Protein AF-A0A8S3IFK7-F1 (afdb_monomer_lite)

InterPro domains:
  IPR040382 Nucleolar protein 10/Enp2 [PTHR14927] (2-93)
  IPR056551 Nucleolar protein 10-like, N-terminal domain [PF23098] (2-93)

Foldseek 3Di:
DDDDDDPVDDPVVVVVVVVVVVVVPDDQQAPPPDDPPDWQDWDAAQLRQWIWIFDADQTKIWIGGNVVSYTPDMDGDPHHDNDDDDDHNDPDD

Organism: NCBI:txid392030

Secondary structure (DSSP, 8-state):
---PPPTTS-HHHHHHHHHHHHHHH---SSTT---SS-EEEEEE-TTS-EEEEEETTTTEEEEEETTTTEEEEEEE-SS--S-----SSSS--

pLDDT: mean 88.54, std 11.64, range [40.12, 98.25]

Sequence (93 aa):
GQKAVPEWLNDDKRKKLKKEADMKQRIELIQGFEMPMLSSCIQMTRDGQYIFVTGAYKPRVRCYDVNELSLKFERCFDNECIQMKILSEDYSK

Radius of gyration: 19.73 Å; chains: 1; bounding box: 33×46×50 Å

Structure (mmCIF, N/CA/C/O backbone):
data_AF-A0A8S3IFK7-F1
#
_entry.id   AF-A0A8S3IFK7-F1
#
loop_
_atom_site.group_PDB
_atom_site.id
_atom_site.type_symbol
_atom_site.label_atom_id
_atom_site.label_alt_id
_atom_site.label_comp_id
_atom_site.label_asym_id
_atom_site.label_entity_id
_atom_site.label_seq_id
_atom_site.pdbx_PDB_ins_code
_atom_site.Cartn_x
_atom_site.Cartn_y
_atom_site.Cartn_z
_atom_site.occupancy
_atom_site.B_iso_or_equiv
_atom_site.auth_seq_id
_atom_site.auth_comp_id
_atom_site.auth_asym_id
_atom_site.auth_atom_id
_atom_site.pdbx_PDB_model_num
ATOM 1 N N . GLY A 1 1 ? -18.493 20.603 21.183 1.00 40.12 1 GLY A N 1
ATOM 2 C CA . GLY A 1 1 ? -18.221 21.815 21.978 1.00 40.12 1 GLY A CA 1
ATOM 3 C C . GLY A 1 1 ? -16.809 21.749 22.514 1.00 40.12 1 GLY A C 1
ATOM 4 O O . GLY A 1 1 ? -16.494 20.799 23.219 1.00 40.12 1 GLY A O 1
ATOM 5 N N . GLN A 1 2 ? -15.944 22.686 22.128 1.00 50.84 2 GLN A N 1
ATO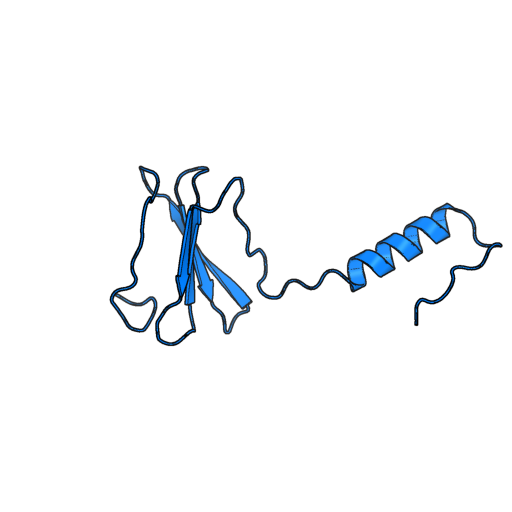M 6 C CA . GLN A 1 2 ? -14.580 22.754 22.656 1.00 50.84 2 GLN A CA 1
ATOM 7 C C . GLN A 1 2 ? -14.654 23.207 24.120 1.00 50.84 2 GLN A C 1
ATOM 9 O O . GLN A 1 2 ? -15.201 24.268 24.413 1.00 50.84 2 GLN A O 1
ATOM 14 N N . LYS A 1 3 ? -14.168 22.378 25.050 1.00 61.19 3 LYS A N 1
ATOM 15 C CA . LYS A 1 3 ? -14.070 22.757 26.464 1.00 61.19 3 LYS A CA 1
ATOM 16 C C . LYS A 1 3 ? -13.002 23.846 26.577 1.00 61.19 3 LYS A C 1
ATOM 18 O O . LYS A 1 3 ? -11.827 23.568 26.349 1.00 61.19 3 LYS A O 1
ATOM 23 N N . ALA A 1 4 ? -13.419 25.074 26.881 1.00 66.88 4 ALA A N 1
ATOM 24 C CA . ALA A 1 4 ? -12.508 26.189 27.100 1.00 66.88 4 ALA A CA 1
ATOM 25 C C . ALA A 1 4 ? -11.552 25.854 28.255 1.00 66.88 4 ALA A C 1
ATOM 27 O O . ALA A 1 4 ? -11.980 25.407 29.321 1.00 66.88 4 ALA A O 1
ATOM 28 N N . VAL A 1 5 ? -10.250 26.022 28.022 1.00 64.50 5 VAL A N 1
ATOM 29 C CA . VAL A 1 5 ? -9.227 25.749 29.034 1.00 64.50 5 VAL A CA 1
ATOM 30 C C . VAL A 1 5 ? -9.216 26.917 30.030 1.00 64.50 5 VAL A C 1
ATOM 32 O O . VAL A 1 5 ? -9.004 28.050 29.594 1.00 64.50 5 VAL A O 1
ATOM 35 N N . PRO A 1 6 ? -9.420 26.685 31.340 1.00 72.19 6 PRO A N 1
ATOM 36 C CA . PRO A 1 6 ? -9.498 27.765 32.325 1.00 72.19 6 PRO A CA 1
ATOM 37 C C . PRO A 1 6 ? -8.233 28.638 32.376 1.00 72.19 6 PRO A C 1
ATOM 39 O O . PRO A 1 6 ? -7.125 28.164 32.104 1.00 72.19 6 PRO A O 1
ATOM 42 N N . GLU A 1 7 ? -8.392 29.914 32.738 1.00 66.56 7 GLU A N 1
ATOM 43 C CA . GLU A 1 7 ? -7.295 30.897 32.824 1.00 66.56 7 GLU A CA 1
ATOM 44 C C . GLU A 1 7 ? -6.347 30.714 34.004 1.00 66.56 7 GLU A C 1
ATOM 46 O O . GLU A 1 7 ? -5.167 31.015 33.879 1.00 66.56 7 GLU A O 1
ATOM 51 N N . TRP A 1 8 ? -6.809 30.114 35.097 1.00 69.94 8 TRP A N 1
ATOM 52 C CA . TRP A 1 8 ? -5.997 29.863 36.293 1.00 69.94 8 TRP A CA 1
ATOM 53 C C . TRP A 1 8 ? -5.033 28.668 36.162 1.00 69.94 8 TRP A C 1
ATOM 55 O O . TRP A 1 8 ? -4.321 28.329 37.106 1.00 69.94 8 TRP A O 1
ATOM 65 N N . LEU A 1 9 ? -5.030 27.976 35.019 1.00 70.31 9 LEU A N 1
ATOM 66 C CA . LEU A 1 9 ? -4.254 26.757 34.820 1.00 70.31 9 LEU A CA 1
ATOM 67 C C . LEU A 1 9 ? -2.832 27.082 34.331 1.00 70.31 9 LEU A C 1
ATOM 69 O O . LEU A 1 9 ? -2.682 27.688 33.274 1.00 70.31 9 LEU A O 1
ATOM 73 N N . ASN A 1 10 ? -1.803 26.608 35.046 1.00 79.31 10 ASN A N 1
ATOM 74 C CA . ASN A 1 10 ? -0.395 26.756 34.641 1.00 79.31 10 ASN A CA 1
ATOM 75 C C . ASN A 1 10 ? -0.157 26.328 33.180 1.00 79.31 10 ASN A C 1
ATOM 77 O O . ASN A 1 10 ? -0.708 25.319 32.717 1.00 79.31 10 ASN A O 1
ATOM 81 N N . ASP A 1 11 ? 0.726 27.046 32.483 1.00 78.25 11 ASP A N 1
ATOM 82 C CA . ASP A 1 11 ? 0.993 26.865 31.050 1.00 78.25 11 ASP A CA 1
ATOM 83 C C . ASP A 1 11 ? 1.389 25.432 30.663 1.00 78.25 11 ASP A C 1
ATOM 85 O O . ASP A 1 11 ? 0.979 24.941 29.609 1.00 78.25 11 ASP A O 1
ATOM 89 N N . ASP A 1 12 ? 2.099 24.705 31.529 1.00 78.12 12 ASP A N 1
ATOM 90 C CA . ASP A 1 12 ? 2.469 23.304 31.282 1.00 78.12 12 ASP A CA 1
ATOM 91 C C . ASP A 1 12 ? 1.254 22.373 31.229 1.00 78.12 12 ASP A C 1
ATOM 93 O O . ASP A 1 12 ? 1.148 21.505 30.356 1.00 78.12 12 ASP A O 1
ATOM 97 N N . LYS A 1 13 ? 0.283 22.583 32.126 1.00 78.75 13 LYS A N 1
ATOM 98 C CA . LYS A 1 13 ? -0.971 21.819 32.128 1.00 78.75 13 LYS A CA 1
ATOM 99 C C . LYS A 1 13 ? -1.824 22.181 30.912 1.00 78.75 13 LYS A C 1
ATOM 101 O O . LYS A 1 13 ? -2.430 21.289 30.320 1.00 78.75 13 LYS A O 1
ATOM 106 N N . ARG A 1 14 ? -1.816 23.452 30.484 1.00 77.06 14 ARG A N 1
ATOM 107 C CA . ARG A 1 14 ? -2.481 23.900 29.245 1.00 77.06 14 ARG A CA 1
ATOM 108 C C . ARG A 1 14 ? -1.879 23.236 28.005 1.00 77.06 14 ARG A C 1
ATOM 110 O O . ARG A 1 14 ? -2.628 22.724 27.174 1.00 77.06 14 ARG A O 1
ATOM 117 N N . LYS A 1 15 ? -0.546 23.189 27.889 1.00 78.81 15 LYS A N 1
ATOM 118 C CA . LYS A 1 15 ? 0.156 22.501 26.788 1.00 78.81 15 LYS A CA 1
ATOM 119 C C . LYS A 1 15 ? -0.147 21.004 26.769 1.00 78.81 15 LYS A C 1
ATOM 121 O O . LYS A 1 15 ? -0.412 20.456 25.702 1.00 78.81 15 LYS A O 1
ATOM 126 N N . LYS A 1 16 ? -0.162 20.354 27.938 1.00 80.62 16 LYS A N 1
ATOM 127 C CA . LYS A 1 16 ? -0.489 18.927 28.055 1.00 80.62 16 LYS A CA 1
ATOM 128 C C . LYS A 1 16 ? -1.924 18.626 27.611 1.00 80.62 16 LYS A C 1
ATOM 130 O O . LYS A 1 16 ? -2.117 17.734 26.796 1.00 80.62 16 LYS A O 1
ATOM 135 N N . LEU A 1 17 ? -2.901 19.420 28.056 1.00 78.06 17 LEU A N 1
ATOM 136 C CA . LEU A 1 17 ? -4.305 19.291 27.637 1.00 78.06 17 LEU A CA 1
ATOM 137 C C . LEU A 1 17 ? -4.498 19.525 26.135 1.00 78.06 17 LEU A C 1
ATOM 139 O O . LEU A 1 17 ? -5.239 18.780 25.499 1.00 78.06 17 LEU A O 1
ATOM 143 N N . LYS A 1 18 ? -3.818 20.524 25.552 1.00 78.75 18 LYS A N 1
ATOM 144 C CA . LYS A 1 18 ? -3.824 20.734 24.095 1.00 78.75 18 LYS A CA 1
ATOM 145 C C . LYS A 1 18 ? -3.235 19.532 23.355 1.00 78.75 18 LYS A C 1
ATOM 147 O O . LYS A 1 18 ? -3.842 19.065 22.404 1.00 78.75 18 LYS A O 1
ATOM 152 N N . LYS A 1 19 ? -2.108 18.987 23.826 1.00 79.19 19 LYS A N 1
ATOM 153 C CA . LYS A 1 19 ? -1.478 17.790 23.244 1.00 79.19 19 LYS A CA 1
ATOM 154 C C . LYS A 1 19 ? -2.382 16.555 23.339 1.00 79.19 19 LYS A C 1
ATOM 156 O O . LYS A 1 19 ? -2.460 15.787 22.390 1.00 79.19 19 LYS A O 1
ATOM 161 N N . GLU A 1 20 ? -3.074 16.372 24.462 1.00 77.62 20 GLU A N 1
ATOM 162 C CA . GLU A 1 20 ? -4.055 15.295 24.644 1.00 77.62 20 GLU A CA 1
ATOM 163 C C . GLU A 1 20 ? -5.280 15.465 23.736 1.00 77.62 20 GLU A C 1
ATOM 165 O O . GLU A 1 20 ? -5.784 14.477 23.204 1.00 77.62 20 GLU A O 1
ATOM 170 N N . ALA A 1 21 ? -5.758 16.698 23.543 1.00 78.25 21 ALA A N 1
ATOM 171 C CA . ALA A 1 21 ? -6.839 16.995 22.606 1.00 78.25 21 ALA A CA 1
ATOM 172 C C . ALA A 1 21 ? -6.415 16.711 21.156 1.00 78.25 21 ALA A C 1
ATOM 174 O O . ALA A 1 21 ? -7.121 15.985 20.462 1.00 78.25 21 ALA A O 1
ATOM 175 N N . ASP A 1 22 ? -5.232 17.179 20.746 1.00 77.00 22 ASP A N 1
ATOM 176 C CA . ASP A 1 22 ? -4.649 16.901 19.428 1.00 77.00 22 ASP A CA 1
ATOM 177 C C . ASP A 1 22 ? -4.490 15.397 19.185 1.00 77.00 22 ASP A C 1
ATOM 179 O O . ASP A 1 22 ? -4.854 14.899 18.124 1.00 77.00 22 ASP A O 1
ATOM 183 N N . MET A 1 23 ? -3.987 14.645 20.172 1.00 74.69 23 MET A N 1
ATOM 184 C CA . MET A 1 23 ? -3.865 13.187 20.067 1.00 74.69 23 MET A CA 1
ATOM 185 C C . MET A 1 23 ? -5.222 12.509 19.892 1.00 74.69 23 MET A C 1
ATOM 187 O O . MET A 1 23 ? -5.346 11.615 19.064 1.00 74.69 23 MET A O 1
ATOM 191 N N . LYS A 1 24 ? -6.252 12.951 20.624 1.00 75.31 24 LYS A N 1
ATOM 192 C CA . LYS A 1 24 ? -7.616 12.414 20.487 1.00 75.31 24 LYS A CA 1
ATOM 193 C C . LYS A 1 24 ? -8.251 12.720 19.131 1.00 75.31 24 LYS A C 1
ATOM 195 O O . LYS A 1 24 ? -9.185 12.027 18.745 1.00 75.31 24 LYS A O 1
ATOM 200 N N . GLN A 1 25 ? -7.788 13.758 18.439 1.00 79.50 25 GLN A N 1
ATOM 201 C CA . GLN A 1 25 ? -8.300 14.152 17.126 1.00 79.50 25 GLN A CA 1
ATOM 202 C C . GLN A 1 25 ? -7.526 13.527 15.957 1.00 79.50 25 GLN A C 1
ATOM 204 O O . GLN A 1 25 ? -7.983 13.623 14.819 1.00 79.50 25 GLN A O 1
ATOM 209 N N . ARG A 1 26 ? -6.387 12.865 16.206 1.00 83.06 26 ARG A N 1
ATOM 210 C CA . ARG A 1 26 ? -5.647 12.123 15.177 1.00 83.06 26 ARG A CA 1
ATOM 211 C C . ARG A 1 26 ? -6.294 10.761 14.959 1.00 83.06 26 ARG A C 1
ATOM 213 O O . ARG A 1 26 ? -6.044 9.821 15.704 1.00 83.06 26 ARG A O 1
ATOM 220 N N . ILE A 1 27 ? -7.140 10.683 13.939 1.00 87.69 27 ILE A N 1
ATOM 221 C CA . ILE A 1 27 ? -7.751 9.435 13.484 1.00 87.69 27 ILE A CA 1
ATOM 222 C C . ILE A 1 27 ? -6.966 8.960 12.260 1.00 87.69 27 ILE A C 1
ATOM 224 O O . ILE A 1 27 ? -6.985 9.618 11.222 1.00 87.69 27 ILE A O 1
ATOM 228 N N . GLU A 1 28 ? -6.285 7.823 12.385 1.00 91.62 28 GLU A N 1
ATOM 229 C CA . GLU A 1 28 ? -5.722 7.084 11.252 1.00 91.62 28 GLU A CA 1
ATOM 230 C C . GLU A 1 28 ? -6.709 5.985 10.863 1.00 91.62 28 GLU A C 1
ATOM 232 O O . GLU A 1 28 ? -7.066 5.153 11.694 1.00 91.62 28 GLU A O 1
ATOM 237 N N . LEU A 1 29 ? -7.184 6.004 9.615 1.00 94.19 29 LEU A N 1
ATOM 238 C CA . LEU A 1 29 ? -8.125 4.990 9.130 1.00 94.19 29 LEU A CA 1
ATOM 239 C C . LEU A 1 29 ? -7.419 3.662 8.853 1.00 94.19 29 LEU A C 1
ATOM 241 O O . LEU A 1 29 ? -7.924 2.611 9.219 1.00 94.19 29 LEU A O 1
ATOM 245 N N . ILE A 1 30 ? -6.253 3.732 8.211 1.00 96.56 30 ILE A N 1
ATOM 246 C CA . ILE A 1 30 ? -5.375 2.598 7.931 1.00 96.56 30 ILE A CA 1
ATOM 247 C C . ILE A 1 30 ? -4.034 2.922 8.579 1.00 96.56 30 ILE A C 1
ATOM 249 O O . ILE A 1 30 ? -3.447 3.975 8.312 1.00 96.56 30 ILE A O 1
ATOM 253 N N . GLN A 1 31 ? -3.557 2.023 9.431 1.00 94.94 31 GLN A N 1
ATOM 254 C CA . GLN A 1 31 ? -2.325 2.202 10.183 1.00 94.94 31 GLN A CA 1
ATOM 255 C C . GLN A 1 31 ? -1.128 2.355 9.236 1.00 94.94 31 GLN A C 1
ATOM 257 O O . GLN A 1 31 ? -0.861 1.486 8.401 1.00 94.94 31 GLN A O 1
ATOM 262 N N . GLY A 1 32 ? -0.375 3.451 9.387 1.00 93.94 32 GLY A N 1
ATOM 263 C CA . GLY A 1 32 ? 0.856 3.675 8.618 1.00 93.94 32 GLY A CA 1
ATOM 264 C C . GLY A 1 32 ? 0.637 3.779 7.102 1.00 93.94 32 GLY A C 1
ATOM 265 O O . GLY A 1 32 ? 1.484 3.338 6.314 1.00 93.94 32 GLY A O 1
ATOM 266 N N . PHE A 1 33 ? -0.506 4.328 6.678 1.00 95.69 33 PHE A N 1
ATOM 267 C CA . PHE A 1 33 ? -0.829 4.579 5.271 1.00 95.69 33 PHE A CA 1
ATOM 268 C C . PHE A 1 33 ? -0.056 5.786 4.708 1.00 95.69 33 PHE A C 1
ATOM 270 O O . PHE A 1 33 ? -0.616 6.830 4.385 1.00 95.69 33 PHE A O 1
ATOM 277 N N . GLU A 1 34 ? 1.267 5.649 4.622 1.00 93.88 34 GLU A N 1
ATOM 278 C CA . GLU A 1 34 ? 2.190 6.693 4.173 1.00 93.88 34 GLU A CA 1
ATOM 279 C C . GLU A 1 34 ? 3.384 6.115 3.393 1.00 93.88 34 GLU A C 1
ATOM 281 O O . GLU A 1 34 ? 3.635 4.906 3.399 1.00 93.88 34 GLU A O 1
ATOM 286 N N . MET A 1 35 ? 4.147 6.990 2.730 1.00 93.62 35 MET A N 1
ATOM 287 C CA . MET A 1 35 ? 5.423 6.664 2.084 1.00 93.62 35 MET A CA 1
ATOM 288 C C . MET A 1 35 ? 6.527 7.590 2.606 1.00 93.62 35 MET A C 1
ATOM 290 O O . MET A 1 35 ? 6.256 8.769 2.813 1.00 93.62 35 MET A O 1
ATOM 294 N N . PRO A 1 36 ? 7.785 7.120 2.744 1.00 91.31 36 PRO A N 1
ATOM 295 C CA . PRO A 1 36 ? 8.863 7.926 3.330 1.00 91.31 36 PRO A CA 1
ATOM 296 C C . PRO A 1 36 ? 9.203 9.229 2.591 1.00 91.31 36 PRO A C 1
ATOM 298 O O . PRO A 1 36 ? 9.826 10.108 3.173 1.00 91.31 36 PRO A O 1
ATOM 301 N N . MET A 1 37 ? 8.870 9.331 1.301 1.00 91.75 37 MET A N 1
ATOM 302 C CA . MET A 1 37 ? 9.193 10.501 0.478 1.00 91.75 37 MET A CA 1
ATOM 303 C C . MET A 1 37 ? 8.004 10.923 -0.380 1.00 91.75 37 MET A C 1
ATOM 305 O O . MET A 1 37 ? 7.392 11.951 -0.124 1.00 91.75 37 MET A O 1
ATOM 309 N N . LEU A 1 38 ? 7.665 10.123 -1.391 1.00 92.06 38 LEU A N 1
ATOM 310 C CA . LEU A 1 38 ? 6.520 10.363 -2.260 1.00 92.06 38 LEU A CA 1
ATOM 311 C C . LEU A 1 38 ? 5.906 9.036 -2.698 1.00 92.06 38 LEU A C 1
ATOM 313 O O . LEU A 1 38 ? 6.610 8.026 -2.808 1.00 92.06 38 LEU A O 1
ATOM 317 N N . SER A 1 39 ? 4.598 9.059 -2.938 1.00 94.12 39 SER A N 1
ATOM 318 C CA . SER A 1 39 ? 3.884 7.981 -3.619 1.00 94.12 39 SER A CA 1
ATOM 319 C C . SER A 1 39 ? 3.695 8.345 -5.092 1.00 94.12 39 SER A C 1
ATOM 321 O O . SER A 1 39 ? 3.494 9.517 -5.408 1.00 94.12 39 SER A O 1
ATOM 323 N N . SER A 1 40 ? 3.807 7.363 -5.989 1.00 92.69 40 SER A N 1
ATOM 324 C CA . SER A 1 40 ? 3.700 7.573 -7.441 1.00 92.69 40 SER A CA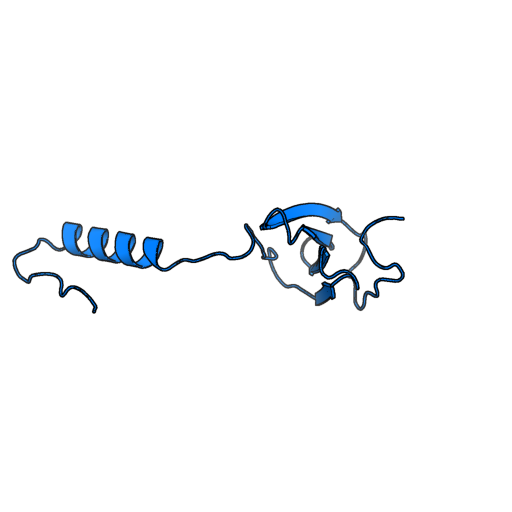 1
ATOM 325 C C . SER A 1 40 ? 2.404 7.013 -8.028 1.00 92.69 40 SER A C 1
ATOM 327 O O . SER A 1 40 ? 1.762 7.671 -8.841 1.00 92.69 40 SER A O 1
ATOM 329 N N . CYS A 1 41 ? 1.979 5.820 -7.607 1.00 95.56 41 CYS A N 1
ATOM 330 C CA . CYS A 1 41 ? 0.735 5.191 -8.048 1.00 95.56 41 CYS A CA 1
ATOM 331 C C . CYS A 1 41 ? -0.032 4.620 -6.861 1.00 95.56 41 CYS A C 1
ATOM 333 O O . CYS A 1 41 ? 0.560 4.034 -5.956 1.00 95.56 41 CYS A O 1
ATOM 335 N N . ILE A 1 42 ? -1.358 4.744 -6.912 1.00 96.81 42 ILE A N 1
ATOM 336 C CA . ILE A 1 42 ? -2.297 4.111 -5.986 1.00 96.81 42 ILE A CA 1
ATOM 337 C C . ILE A 1 42 ? -3.319 3.349 -6.831 1.00 96.81 42 ILE A C 1
ATOM 339 O O . ILE A 1 42 ? -3.877 3.906 -7.779 1.00 96.81 42 ILE A O 1
ATOM 343 N N . GLN A 1 43 ? -3.543 2.077 -6.520 1.00 97.44 43 GLN A N 1
ATOM 344 C CA . GLN A 1 43 ? -4.571 1.243 -7.145 1.00 97.44 43 GLN A CA 1
ATOM 345 C C . GLN A 1 43 ? -5.272 0.406 -6.080 1.00 97.44 43 GLN A C 1
ATOM 347 O O . GLN A 1 43 ? -4.659 0.008 -5.094 1.00 97.44 43 GLN A O 1
ATOM 352 N N . MET A 1 44 ? -6.545 0.113 -6.312 1.00 97.06 44 MET A N 1
ATOM 353 C CA . MET A 1 44 ? -7.356 -0.749 -5.461 1.00 97.06 44 MET A CA 1
ATOM 354 C C . MET A 1 44 ? -7.774 -1.980 -6.258 1.00 97.06 44 MET A C 1
ATOM 356 O O . MET A 1 44 ? -8.049 -1.877 -7.458 1.00 97.06 44 MET A O 1
ATOM 360 N N . THR A 1 45 ? -7.790 -3.141 -5.615 1.00 97.50 45 THR A N 1
ATOM 361 C CA . THR A 1 45 ? -8.329 -4.367 -6.213 1.00 97.50 45 THR A CA 1
ATOM 362 C C . THR A 1 45 ? -9.827 -4.224 -6.489 1.00 97.50 45 THR A C 1
ATOM 364 O O . THR A 1 45 ? -10.502 -3.367 -5.914 1.00 97.50 45 THR A O 1
ATOM 367 N N . ARG A 1 46 ? -10.369 -5.038 -7.405 1.00 95.94 46 ARG A N 1
ATOM 368 C CA . ARG A 1 46 ? -11.783 -4.920 -7.813 1.00 95.94 46 ARG A CA 1
ATOM 369 C C . ARG A 1 46 ? -12.741 -5.310 -6.694 1.00 95.94 46 ARG A C 1
ATOM 371 O O . ARG A 1 46 ? -13.820 -4.736 -6.600 1.00 95.94 46 ARG A O 1
ATOM 378 N N . ASP A 1 47 ? -12.327 -6.253 -5.853 1.00 95.75 47 ASP A N 1
ATOM 379 C CA . ASP A 1 47 ? -13.038 -6.662 -4.638 1.00 95.75 47 ASP A CA 1
ATOM 380 C C . ASP A 1 47 ? -13.009 -5.596 -3.517 1.00 95.75 47 ASP A C 1
ATOM 382 O O . ASP A 1 47 ? -13.694 -5.729 -2.500 1.00 95.75 47 ASP A O 1
ATOM 386 N N . GLY A 1 48 ? -12.213 -4.534 -3.687 1.00 96.06 48 GLY A N 1
ATOM 387 C CA . GLY A 1 48 ? -12.047 -3.461 -2.716 1.00 96.06 48 GLY A CA 1
ATOM 388 C C . GLY A 1 48 ? -11.298 -3.850 -1.437 1.00 96.06 48 GLY A C 1
ATOM 389 O O . GLY A 1 48 ? -11.330 -3.093 -0.470 1.00 96.06 48 GLY A O 1
ATOM 390 N N . GLN A 1 49 ? -10.636 -5.007 -1.401 1.00 96.75 49 GLN A N 1
ATOM 391 C CA . GLN A 1 49 ? -9.996 -5.520 -0.184 1.00 96.75 49 GLN A CA 1
ATOM 392 C C . GLN A 1 49 ? -8.539 -5.081 -0.031 1.00 96.75 49 GLN A C 1
ATOM 394 O O . GLN A 1 49 ? -8.013 -5.065 1.083 1.00 96.75 49 GLN A O 1
ATOM 399 N N . TYR A 1 50 ? -7.884 -4.691 -1.127 1.00 97.8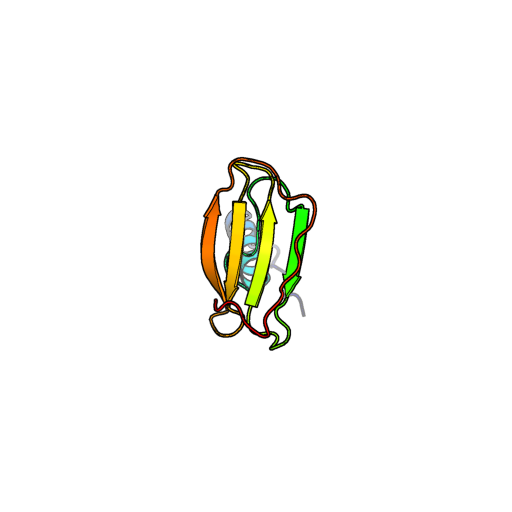1 50 TYR A N 1
ATOM 400 C CA . TYR A 1 50 ? -6.460 -4.382 -1.131 1.00 97.81 50 TYR A CA 1
ATOM 401 C C . TYR A 1 50 ? -6.153 -3.068 -1.827 1.00 97.81 50 TYR A C 1
ATOM 403 O O . TYR A 1 50 ? -6.618 -2.795 -2.935 1.00 97.81 50 TYR A O 1
ATOM 411 N N . ILE A 1 51 ? -5.298 -2.274 -1.188 1.00 98.06 51 ILE A N 1
ATOM 412 C CA . ILE A 1 51 ? -4.781 -1.026 -1.742 1.00 98.06 51 ILE A CA 1
ATOM 413 C C . ILE A 1 51 ? -3.287 -1.192 -1.976 1.00 98.06 51 ILE A C 1
ATOM 415 O O . ILE A 1 51 ? -2.516 -1.410 -1.044 1.00 98.06 51 ILE A O 1
ATOM 419 N N . PHE A 1 52 ? -2.870 -1.041 -3.224 1.00 97.56 52 PHE A N 1
ATOM 420 C CA . PHE A 1 52 ? -1.473 -1.029 -3.614 1.00 97.56 52 PHE A CA 1
ATOM 421 C C . PHE A 1 52 ? -0.996 0.405 -3.813 1.00 97.56 52 PHE A C 1
ATOM 423 O O . PHE A 1 52 ? -1.614 1.177 -4.546 1.00 97.56 52 PHE A O 1
ATOM 430 N N . VAL A 1 53 ? 0.134 0.743 -3.197 1.00 97.75 53 VAL A N 1
ATOM 431 C CA . VAL A 1 53 ? 0.772 2.057 -3.304 1.00 97.75 53 VAL A CA 1
ATOM 432 C C . VAL A 1 53 ? 2.239 1.875 -3.661 1.00 97.75 53 VAL A C 1
ATOM 434 O O . VAL A 1 53 ? 2.949 1.127 -2.988 1.00 97.75 53 VAL A O 1
ATOM 437 N N . THR A 1 54 ? 2.719 2.573 -4.684 1.00 97.81 54 THR A N 1
ATOM 438 C CA . THR A 1 54 ? 4.145 2.609 -5.034 1.00 97.81 54 THR A CA 1
ATOM 439 C C . THR A 1 54 ? 4.795 3.904 -4.569 1.00 97.81 54 THR A C 1
ATOM 441 O O . THR A 1 54 ? 4.133 4.938 -4.499 1.00 97.81 54 THR A O 1
ATOM 444 N N . GLY A 1 55 ? 6.090 3.868 -4.252 1.00 95.88 55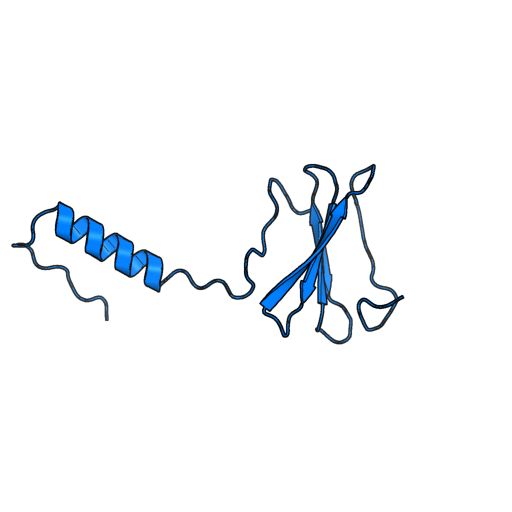 GLY A N 1
ATOM 445 C CA . GLY A 1 55 ? 6.848 5.051 -3.837 1.00 95.88 55 GLY A CA 1
ATOM 446 C C . GLY A 1 55 ? 8.294 5.045 -4.326 1.00 95.88 55 GLY A C 1
ATOM 447 O O . GLY A 1 55 ? 8.840 3.984 -4.627 1.00 95.88 55 GLY A O 1
ATOM 448 N N . ALA A 1 56 ? 8.905 6.232 -4.392 1.00 93.44 56 ALA A N 1
ATOM 449 C CA . ALA A 1 56 ? 10.209 6.439 -5.036 1.00 93.44 56 ALA A CA 1
ATOM 450 C C . ALA A 1 56 ? 11.426 6.188 -4.120 1.00 93.44 56 ALA A C 1
ATOM 452 O O . ALA A 1 56 ? 12.493 5.799 -4.590 1.00 93.44 56 ALA A O 1
ATOM 453 N N . TYR A 1 57 ? 11.298 6.382 -2.800 1.00 91.81 57 TYR A N 1
ATOM 454 C CA . TYR A 1 57 ? 12.425 6.202 -1.873 1.00 91.81 57 TYR A CA 1
ATOM 455 C C . TYR A 1 57 ? 12.711 4.724 -1.594 1.00 91.81 57 TYR A C 1
ATOM 457 O O . TYR A 1 57 ? 11.948 4.069 -0.870 1.00 91.81 57 TYR A O 1
ATOM 465 N N . LYS A 1 58 ? 13.843 4.230 -2.128 1.00 93.06 58 LYS A N 1
ATOM 466 C CA . LYS A 1 58 ? 14.097 2.795 -2.349 1.00 93.06 58 LYS A CA 1
ATOM 467 C C . LYS A 1 58 ? 12.865 2.213 -3.045 1.00 93.06 58 LYS A C 1
ATOM 469 O O . LYS A 1 58 ? 11.983 1.746 -2.317 1.00 93.06 58 LYS A O 1
ATOM 474 N N . PRO A 1 59 ? 12.766 2.354 -4.384 1.00 95.56 59 PRO A N 1
ATOM 475 C CA . PRO A 1 59 ? 11.550 2.083 -5.138 1.00 95.56 59 PRO A CA 1
ATOM 476 C C . PRO A 1 59 ? 10.811 0.876 -4.583 1.00 95.56 59 PRO A C 1
ATOM 478 O O . PRO A 1 59 ? 11.420 -0.171 -4.391 1.00 95.56 59 PRO A O 1
ATOM 481 N N . ARG A 1 60 ? 9.544 1.042 -4.204 1.00 95.50 60 ARG A N 1
ATOM 482 C CA . ARG A 1 60 ? 8.800 0.002 -3.481 1.00 95.50 60 ARG A CA 1
ATOM 483 C C . ARG A 1 60 ? 7.334 -0.019 -3.842 1.00 95.50 60 ARG A C 1
ATOM 485 O O . ARG A 1 60 ? 6.786 0.986 -4.288 1.00 95.50 60 ARG A O 1
ATOM 492 N N . VAL A 1 61 ? 6.703 -1.141 -3.531 1.00 96.94 61 VAL A N 1
ATOM 493 C CA . VAL A 1 61 ? 5.257 -1.303 -3.442 1.00 96.94 61 VAL A CA 1
ATOM 494 C C . VAL A 1 61 ? 4.874 -1.706 -2.022 1.00 96.94 61 VAL A C 1
ATOM 496 O O . VAL A 1 61 ? 5.511 -2.567 -1.412 1.00 96.94 61 VAL A O 1
ATOM 499 N N . ARG A 1 62 ? 3.829 -1.075 -1.494 1.00 97.38 62 ARG A N 1
ATOM 500 C CA . ARG A 1 62 ? 3.121 -1.471 -0.275 1.00 97.38 62 ARG A CA 1
ATOM 501 C C . ARG A 1 62 ? 1.732 -1.956 -0.652 1.00 97.38 62 ARG A C 1
ATOM 503 O O . ARG A 1 62 ? 1.080 -1.333 -1.484 1.00 97.38 62 ARG A O 1
ATOM 510 N N . CYS A 1 63 ? 1.298 -3.047 -0.038 1.00 97.44 63 CYS A N 1
ATOM 511 C CA . CYS A 1 63 ? -0.071 -3.540 -0.114 1.00 97.44 63 CYS A CA 1
ATOM 512 C C . CYS A 1 63 ? -0.702 -3.404 1.268 1.00 97.44 63 CYS A C 1
ATOM 514 O O . CYS A 1 63 ? -0.177 -3.954 2.236 1.00 97.44 63 CYS A O 1
ATOM 516 N N . TYR A 1 64 ? -1.820 -2.699 1.352 1.00 98.25 64 TYR A N 1
ATOM 517 C CA . TYR A 1 64 ? -2.618 -2.539 2.562 1.00 98.25 64 TYR A CA 1
ATOM 518 C C . TYR A 1 64 ? -3.872 -3.401 2.463 1.00 98.25 64 TYR A C 1
ATOM 520 O O . TYR A 1 64 ? -4.466 -3.491 1.389 1.00 98.25 64 TYR A O 1
ATOM 528 N N . ASP A 1 65 ? -4.240 -4.037 3.570 1.00 97.62 65 ASP A N 1
ATOM 529 C CA . ASP A 1 65 ? -5.459 -4.834 3.704 1.00 97.62 65 ASP A CA 1
ATOM 530 C C . ASP A 1 65 ? -6.540 -3.966 4.359 1.00 97.62 65 ASP A C 1
ATOM 532 O O . ASP A 1 65 ? -6.324 -3.407 5.438 1.00 97.62 65 ASP A O 1
ATOM 536 N N . VAL A 1 66 ? -7.677 -3.804 3.683 1.00 97.31 66 VAL A N 1
ATOM 537 C CA . VAL A 1 66 ? -8.770 -2.935 4.141 1.00 97.31 66 VAL A CA 1
ATOM 538 C C . VAL A 1 66 ? -9.537 -3.564 5.307 1.00 97.31 66 VAL A C 1
ATOM 540 O O . VAL A 1 66 ? -10.053 -2.826 6.142 1.00 97.31 66 VAL A O 1
ATOM 543 N N . ASN A 1 67 ? -9.568 -4.895 5.431 1.00 96.44 67 ASN A N 1
ATOM 544 C CA . ASN A 1 67 ? -10.228 -5.547 6.569 1.00 96.44 67 ASN A CA 1
ATOM 545 C C . ASN A 1 67 ? -9.398 -5.442 7.848 1.00 96.44 67 ASN A C 1
ATOM 547 O O . ASN A 1 67 ? -9.945 -5.230 8.926 1.00 96.44 67 ASN A O 1
ATOM 551 N N . GLU A 1 68 ? -8.076 -5.561 7.717 1.00 97.25 68 GLU A N 1
ATOM 552 C CA . GLU A 1 68 ? -7.139 -5.485 8.845 1.00 97.25 68 GLU A CA 1
ATOM 553 C C . GLU A 1 68 ? -6.647 -4.054 9.118 1.00 97.25 68 GLU A C 1
ATOM 555 O O . GLU A 1 68 ? -5.851 -3.836 10.032 1.00 97.25 68 GLU A O 1
ATOM 560 N N . LEU A 1 69 ? -7.073 -3.078 8.302 1.00 97.56 69 LEU A N 1
ATOM 561 C CA . LEU A 1 69 ? -6.719 -1.655 8.390 1.00 97.56 69 LEU A CA 1
ATOM 562 C C . LEU A 1 69 ? -5.211 -1.409 8.565 1.00 97.56 69 LEU A C 1
ATOM 564 O O . LEU A 1 69 ? -4.789 -0.514 9.301 1.00 97.56 69 LEU A O 1
ATOM 568 N N . SER A 1 70 ? -4.377 -2.206 7.895 1.00 97.44 70 SER A N 1
ATOM 569 C CA . SER A 1 70 ? -2.929 -2.212 8.122 1.00 97.44 70 SER A CA 1
ATOM 570 C C . SER A 1 70 ? -2.126 -2.659 6.897 1.00 97.44 70 SER A C 1
ATOM 572 O O . SER A 1 70 ? -2.664 -3.072 5.865 1.00 97.44 70 SER A O 1
ATOM 574 N N . LEU A 1 71 ? -0.798 -2.518 6.984 1.00 97.81 71 LEU A N 1
ATOM 575 C CA . LEU A 1 71 ? 0.132 -2.966 5.950 1.00 97.81 71 LEU A CA 1
ATOM 576 C C . LEU A 1 71 ? 0.173 -4.500 5.906 1.00 97.81 71 LEU A C 1
ATOM 578 O O . LEU A 1 71 ? 0.643 -5.138 6.845 1.00 97.81 71 LEU A O 1
ATOM 582 N N . LYS A 1 72 ? -0.221 -5.082 4.773 1.00 96.88 72 LYS A N 1
ATOM 583 C CA . LYS A 1 72 ? -0.123 -6.524 4.525 1.00 96.88 72 LYS A CA 1
ATOM 584 C C . LYS A 1 72 ? 1.306 -6.942 4.201 1.00 96.88 72 LYS A C 1
ATOM 586 O O . LYS A 1 72 ? 1.822 -7.907 4.758 1.00 96.88 72 LYS A O 1
ATOM 591 N N . PHE A 1 73 ? 1.954 -6.224 3.282 1.00 96.75 73 PHE A N 1
ATOM 592 C CA . PHE A 1 73 ? 3.364 -6.428 2.945 1.00 96.75 73 PHE A CA 1
ATOM 593 C C . PHE A 1 73 ? 3.969 -5.219 2.226 1.00 96.75 73 PHE A C 1
ATOM 595 O O . PHE A 1 73 ? 3.262 -4.406 1.630 1.00 96.75 73 PHE A O 1
ATOM 602 N N . GLU A 1 74 ? 5.303 -5.160 2.198 1.00 96.62 74 GLU A N 1
ATOM 603 C CA . GLU A 1 74 ? 6.056 -4.276 1.308 1.00 96.62 74 GLU A CA 1
ATOM 604 C C . GLU A 1 74 ? 7.156 -5.030 0.552 1.00 96.62 74 GLU A C 1
ATOM 606 O O . GLU A 1 74 ? 7.699 -6.025 1.043 1.00 96.62 74 GLU A O 1
ATOM 611 N N . ARG A 1 75 ? 7.472 -4.570 -0.662 1.00 95.81 75 ARG A N 1
ATOM 612 C CA . ARG A 1 75 ? 8.552 -5.104 -1.506 1.00 95.81 75 ARG A CA 1
ATOM 613 C C . ARG A 1 75 ? 9.260 -3.974 -2.237 1.00 95.81 75 ARG A C 1
ATOM 615 O O . ARG A 1 75 ? 8.610 -3.019 -2.646 1.00 95.81 75 ARG A O 1
ATOM 622 N N . CYS A 1 76 ? 10.570 -4.101 -2.416 1.00 95.94 76 CYS A N 1
ATOM 623 C CA . CYS A 1 76 ? 11.358 -3.161 -3.207 1.00 95.94 76 CYS A CA 1
ATOM 624 C C . CYS A 1 76 ? 11.426 -3.591 -4.678 1.00 95.94 76 CYS A C 1
ATOM 626 O O . CYS A 1 76 ? 11.345 -4.777 -4.995 1.00 95.94 76 CYS A O 1
ATOM 628 N N . PHE A 1 77 ? 11.622 -2.609 -5.541 1.00 94.81 77 PHE A N 1
ATOM 629 C CA . PHE A 1 77 ? 11.926 -2.719 -6.954 1.00 94.8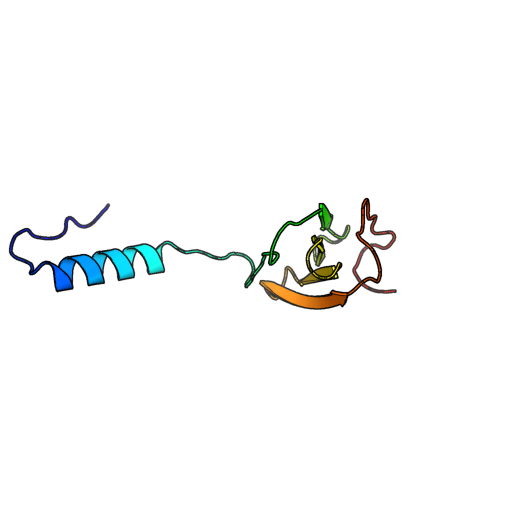1 77 PHE A CA 1
ATOM 630 C C . PHE A 1 77 ? 13.342 -2.206 -7.210 1.00 94.81 77 PHE A C 1
ATOM 632 O O . PHE A 1 77 ? 13.867 -1.393 -6.446 1.00 94.81 77 PHE A O 1
ATOM 639 N N . ASP A 1 78 ? 13.920 -2.630 -8.329 1.00 95.94 78 ASP A N 1
ATOM 640 C CA . ASP A 1 78 ? 15.209 -2.109 -8.788 1.00 95.94 78 ASP A CA 1
ATOM 641 C C . ASP A 1 78 ? 15.080 -0.678 -9.334 1.00 95.94 78 ASP A C 1
ATOM 643 O O . ASP A 1 78 ? 16.019 0.108 -9.253 1.00 95.94 78 ASP A O 1
ATOM 647 N N . ASN A 1 79 ? 13.903 -0.329 -9.869 1.00 94.81 79 ASN A N 1
ATOM 648 C CA . ASN A 1 79 ? 13.610 0.958 -10.500 1.00 94.81 79 ASN A CA 1
ATOM 649 C C . ASN A 1 79 ? 12.231 1.490 -10.088 1.00 94.81 79 ASN A C 1
ATOM 651 O O . ASN A 1 79 ? 11.379 0.753 -9.590 1.00 94.81 79 ASN A O 1
ATOM 655 N N . GLU A 1 80 ? 12.007 2.786 -10.304 1.00 94.62 80 GLU A N 1
ATOM 656 C CA . GLU A 1 80 ? 10.738 3.446 -9.998 1.00 94.62 80 GLU A CA 1
ATOM 657 C C . GLU A 1 80 ? 9.574 2.913 -10.849 1.00 94.62 80 GLU A C 1
ATOM 659 O O . GLU A 1 80 ? 9.692 2.705 -12.056 1.00 94.62 80 GLU A O 1
ATOM 664 N N . CYS A 1 81 ? 8.417 2.724 -10.209 1.00 94.50 81 CYS A N 1
ATOM 665 C CA . CYS A 1 81 ? 7.178 2.374 -10.890 1.00 94.50 81 CYS A CA 1
ATOM 666 C C . CYS A 1 81 ? 6.461 3.641 -11.370 1.00 94.50 81 CYS A C 1
ATOM 668 O O . CYS A 1 81 ? 5.981 4.430 -10.551 1.00 94.50 81 CYS A O 1
ATOM 670 N N . ILE A 1 82 ? 6.351 3.788 -12.692 1.00 94.38 82 ILE A N 1
ATOM 671 C CA . ILE A 1 82 ? 5.657 4.909 -13.346 1.00 94.38 82 ILE A CA 1
ATOM 672 C C . ILE A 1 82 ? 4.142 4.689 -13.387 1.00 94.38 82 ILE A C 1
ATOM 674 O O . ILE A 1 82 ? 3.378 5.618 -13.153 1.00 94.38 82 ILE A O 1
ATOM 678 N N . GLN A 1 83 ? 3.704 3.463 -13.690 1.00 95.25 83 GLN A N 1
ATOM 679 C CA . GLN A 1 83 ? 2.292 3.094 -13.749 1.00 95.25 83 GLN A CA 1
ATOM 680 C C . GLN A 1 83 ? 2.105 1.623 -13.378 1.00 95.25 83 GLN A C 1
ATOM 682 O O . GLN A 1 83 ? 2.903 0.769 -13.756 1.00 95.25 83 GLN A O 1
ATOM 687 N N . MET A 1 84 ? 1.018 1.326 -12.670 1.00 94.56 84 MET A N 1
ATOM 688 C CA . MET A 1 84 ? 0.655 -0.022 -12.241 1.00 94.56 84 MET A CA 1
ATOM 689 C C . MET A 1 84 ? -0.817 -0.292 -12.554 1.00 94.56 84 MET A C 1
ATOM 691 O O . MET A 1 84 ? -1.652 0.607 -12.454 1.00 94.56 84 MET A O 1
ATOM 695 N N . LYS A 1 85 ? -1.139 -1.541 -12.907 1.00 94.75 85 LYS A N 1
ATOM 696 C CA . LYS A 1 85 ? -2.512 -2.009 -13.106 1.00 94.75 85 LYS A CA 1
ATOM 697 C C . LYS A 1 85 ? -2.690 -3.385 -12.479 1.00 94.75 85 LYS A C 1
ATOM 699 O O . LYS A 1 85 ? -1.884 -4.280 -12.711 1.00 94.75 85 LYS A O 1
ATOM 704 N N . ILE A 1 86 ? -3.763 -3.539 -11.715 1.00 94.81 86 ILE A N 1
ATOM 705 C CA . ILE A 1 86 ? -4.158 -4.816 -11.122 1.00 94.81 86 ILE A CA 1
ATOM 706 C C . ILE A 1 86 ? -4.948 -5.602 -12.175 1.00 94.81 86 ILE A C 1
ATOM 708 O O . ILE A 1 86 ? -5.867 -5.066 -12.805 1.00 94.81 86 ILE A O 1
ATOM 712 N N . LEU A 1 87 ? -4.547 -6.851 -12.412 1.00 93.94 87 LEU A N 1
ATOM 713 C CA . LEU A 1 87 ? -5.142 -7.706 -13.445 1.00 93.94 87 LEU A CA 1
ATOM 714 C C . LEU A 1 87 ? -6.272 -8.580 -12.888 1.00 93.94 87 LEU A C 1
ATOM 716 O O . LEU A 1 87 ? -7.313 -8.705 -13.538 1.00 93.94 87 LEU A O 1
ATOM 720 N N . SER A 1 88 ? -6.067 -9.123 -11.689 1.00 93.94 88 SER A N 1
ATOM 721 C CA . SER A 1 88 ? -6.993 -10.007 -10.976 1.00 93.94 88 SER A CA 1
ATOM 722 C C . SER A 1 88 ? -8.024 -9.230 -10.149 1.00 93.94 88 SER A C 1
ATOM 724 O O . SER A 1 88 ? -8.001 -7.997 -10.082 1.00 93.94 88 SER A O 1
ATOM 726 N N . GLU A 1 89 ? -8.973 -9.950 -9.553 1.00 94.00 89 GLU A N 1
ATOM 727 C CA . GLU A 1 89 ? -9.974 -9.353 -8.663 1.00 94.00 89 GLU A CA 1
ATOM 728 C C . GLU A 1 89 ? -9.411 -9.010 -7.283 1.00 94.00 89 GLU A C 1
ATOM 730 O O . GLU A 1 89 ? -9.886 -8.040 -6.695 1.00 94.00 89 GLU A O 1
ATOM 735 N N . ASP A 1 90 ? -8.377 -9.730 -6.836 1.00 91.88 90 ASP A N 1
ATOM 736 C CA . ASP A 1 90 ? -7.721 -9.604 -5.534 1.00 91.88 90 ASP A CA 1
ATOM 737 C C . ASP A 1 90 ? -6.183 -9.438 -5.662 1.00 91.88 90 ASP A C 1
ATOM 739 O O . ASP A 1 90 ? -5.647 -9.166 -6.741 1.00 91.88 90 ASP A O 1
ATOM 743 N N . TYR A 1 91 ? -5.461 -9.551 -4.537 1.00 87.75 91 TYR A N 1
ATOM 744 C CA . TYR A 1 91 ? -3.990 -9.479 -4.480 1.00 87.75 91 TYR A CA 1
ATOM 74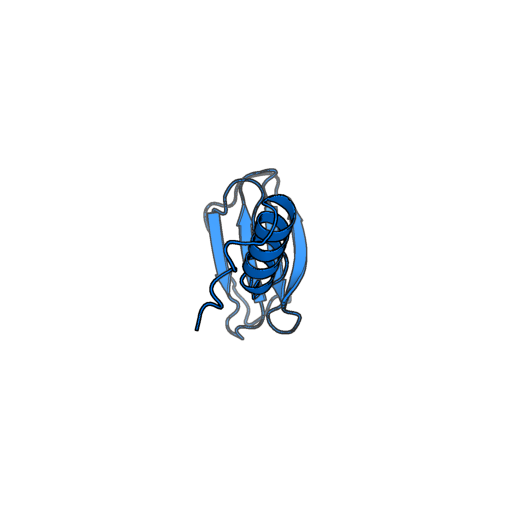5 C C . TYR A 1 91 ? -3.276 -10.798 -4.821 1.00 87.75 91 TYR A C 1
ATOM 747 O O . TYR A 1 91 ? -2.039 -10.834 -4.826 1.00 87.75 91 TYR A O 1
ATOM 755 N N . SER A 1 92 ? -4.030 -11.887 -5.002 1.00 82.62 92 SER A N 1
ATOM 756 C CA . SER A 1 92 ? -3.473 -13.218 -5.223 1.00 82.62 92 SER A CA 1
ATOM 757 C C . SER A 1 92 ? -2.889 -13.348 -6.636 1.00 82.62 92 SER A C 1
ATOM 759 O O . SER A 1 92 ? -3.033 -12.460 -7.481 1.00 82.62 92 SER A O 1
ATOM 761 N N . LYS A 1 93 ? -2.117 -14.419 -6.849 1.00 65.88 93 LYS A N 1
ATOM 762 C CA . LYS A 1 93 ? -1.455 -14.688 -8.130 1.00 65.88 93 LYS A CA 1
ATOM 763 C C . LYS A 1 93 ? -2.417 -15.304 -9.130 1.00 65.88 93 LYS A C 1
ATOM 765 O O . LYS A 1 93 ? -3.055 -16.305 -8.743 1.00 65.88 93 LYS A O 1
#